Protein AF-A0A970UHJ6-F1 (afdb_monomer)

Sequence (151 aa):
MEIKTWQKHILSIVVIVIGGFILFNAAFLLYALVINGSMELAGMSENASPPLMSKIFYLVLIAGVSLIIFTSRLPVFVKATVLTMPLMVGLVFIGIILYGQSLASSIIAGGALLTATIACIWYKKLHWMYYVAIGYVALVGLCIVIFNIQI

Radius of gyration: 17.09 Å; Cα contacts (8 Å, |Δi|>4): 103; chains: 1; bounding box: 39×33×55 Å

Structure (mmCIF, N/CA/C/O backbone):
data_AF-A0A970UHJ6-F1
#
_entry.id   AF-A0A970UHJ6-F1
#
loop_
_atom_site.group_PDB
_atom_site.id
_atom_site.type_symbol
_atom_site.label_atom_id
_atom_site.label_alt_id
_atom_site.label_comp_id
_atom_site.label_asym_id
_atom_site.label_entity_id
_atom_site.label_seq_id
_atom_site.pdbx_PDB_ins_code
_atom_site.Cartn_x
_atom_site.Cartn_y
_atom_site.Cartn_z
_atom_site.occupancy
_atom_site.B_iso_or_equiv
_atom_site.auth_seq_id
_atom_site.auth_comp_id
_atom_site.auth_asym_id
_atom_site.auth_atom_id
_atom_site.pdbx_PDB_model_num
ATOM 1 N N . MET A 1 1 ? -17.575 -12.795 29.756 1.00 54.03 1 MET A N 1
ATOM 2 C CA . MET A 1 1 ? -16.412 -11.916 29.999 1.00 54.03 1 MET A CA 1
ATOM 3 C C . MET A 1 1 ? -16.488 -10.782 28.988 1.00 54.03 1 MET A C 1
ATOM 5 O O . MET A 1 1 ? -16.311 -11.029 27.802 1.00 54.03 1 MET A O 1
ATOM 9 N N . GLU A 1 2 ? -16.894 -9.585 29.409 1.00 72.56 2 GLU A N 1
ATOM 10 C CA . GLU A 1 2 ? -17.054 -8.453 28.490 1.00 72.56 2 GLU A CA 1
ATOM 11 C C . GLU A 1 2 ? -15.686 -7.864 28.134 1.00 72.56 2 GLU A C 1
ATOM 13 O O . GLU A 1 2 ? -14.905 -7.479 29.004 1.00 72.56 2 GLU A O 1
ATOM 18 N N . ILE A 1 3 ? -15.377 -7.832 26.839 1.00 71.88 3 ILE A N 1
ATOM 19 C CA . ILE A 1 3 ? -14.118 -7.287 26.329 1.00 71.88 3 ILE A CA 1
ATOM 20 C C . ILE A 1 3 ? -14.153 -5.763 26.484 1.00 71.88 3 ILE A C 1
ATOM 22 O O . ILE A 1 3 ? -15.030 -5.100 25.920 1.00 71.88 3 ILE A O 1
ATOM 26 N N . LYS A 1 4 ? -13.176 -5.204 27.207 1.00 86.94 4 LYS A N 1
ATOM 27 C CA . LYS A 1 4 ? -13.051 -3.754 27.426 1.00 86.94 4 LYS A CA 1
ATOM 28 C C . LYS A 1 4 ? -12.777 -3.033 26.100 1.00 86.94 4 LYS A C 1
ATOM 30 O O . LYS A 1 4 ? -12.099 -3.564 25.222 1.00 86.94 4 LYS A O 1
ATOM 35 N N . THR A 1 5 ? -13.236 -1.790 25.961 1.00 84.44 5 THR A N 1
ATOM 36 C CA . THR A 1 5 ? -13.088 -0.991 24.725 1.00 84.44 5 THR A CA 1
ATOM 37 C C . THR A 1 5 ? -11.637 -0.897 24.237 1.00 84.44 5 THR A C 1
ATOM 39 O O . THR A 1 5 ? -11.378 -1.050 23.045 1.00 84.44 5 THR A O 1
ATOM 42 N N . TRP A 1 6 ? -10.670 -0.750 25.151 1.00 84.62 6 TRP A N 1
ATOM 43 C CA . TRP A 1 6 ? -9.247 -0.705 24.795 1.00 84.62 6 TRP A CA 1
ATOM 44 C C . TRP A 1 6 ? -8.739 -2.025 24.187 1.00 84.62 6 TRP A C 1
ATOM 46 O O . TR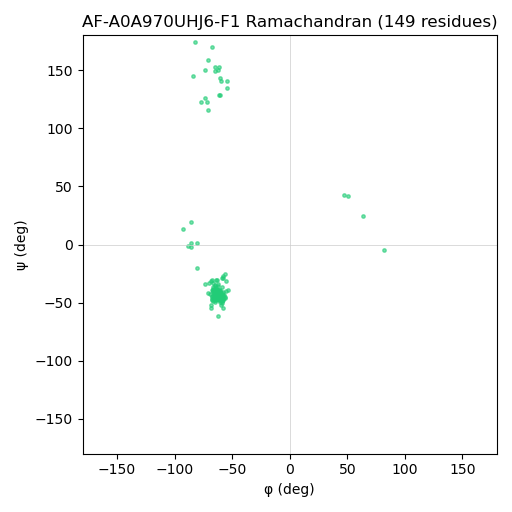P A 1 6 ? -7.962 -2.000 23.236 1.00 84.62 6 TRP A O 1
ATOM 56 N N . GLN A 1 7 ? -9.228 -3.177 24.664 1.00 87.62 7 GLN A N 1
ATOM 57 C CA . GLN A 1 7 ? -8.859 -4.490 24.122 1.00 87.62 7 GLN A CA 1
ATOM 58 C C . GLN A 1 7 ? -9.380 -4.649 22.692 1.00 87.62 7 GLN A C 1
ATOM 60 O O . GLN A 1 7 ? -8.672 -5.166 21.833 1.00 87.62 7 GLN A O 1
ATOM 65 N N . LYS A 1 8 ? -10.590 -4.143 22.410 1.00 85.19 8 LYS A N 1
ATOM 66 C CA . LYS A 1 8 ? -11.154 -4.136 21.050 1.00 85.19 8 LYS A CA 1
ATOM 67 C C . LYS A 1 8 ? -10.320 -3.278 20.096 1.00 85.19 8 LYS A C 1
ATOM 69 O O . LYS A 1 8 ? -10.117 -3.672 18.948 1.00 85.19 8 LYS A O 1
ATOM 74 N N . HIS A 1 9 ? -9.821 -2.131 20.559 1.00 89.69 9 HIS A N 1
ATOM 75 C CA . HIS A 1 9 ? -8.958 -1.264 19.752 1.00 89.69 9 HIS A CA 1
ATOM 76 C C . HIS A 1 9 ? -7.626 -1.938 19.424 1.00 89.69 9 HIS A C 1
ATOM 78 O O . HIS A 1 9 ? -7.251 -1.981 18.255 1.00 89.69 9 HIS A O 1
ATOM 84 N N . ILE A 1 10 ? -6.955 -2.524 20.419 1.00 89.94 10 ILE A N 1
ATOM 85 C CA . ILE A 1 10 ? -5.693 -3.241 20.194 1.00 89.94 10 ILE A CA 1
ATOM 86 C C . ILE A 1 10 ? -5.901 -4.426 19.261 1.00 89.94 10 ILE A C 1
ATOM 88 O O . ILE A 1 10 ? -5.156 -4.572 18.298 1.00 89.94 10 ILE A O 1
ATOM 92 N N . LEU A 1 11 ? -6.943 -5.228 19.489 1.00 90.88 11 LEU A N 1
ATOM 93 C CA . LEU A 1 11 ? -7.251 -6.360 18.621 1.00 90.88 11 LEU A CA 1
ATOM 94 C C . LEU A 1 11 ? -7.466 -5.908 17.171 1.00 90.88 11 LEU A C 1
ATOM 96 O O . LEU A 1 11 ? -6.961 -6.538 16.250 1.00 90.88 11 LEU A O 1
ATOM 100 N N . SER A 1 12 ? -8.153 -4.783 16.966 1.00 88.56 12 SER A N 1
ATOM 101 C CA . SER A 1 12 ? -8.368 -4.231 15.625 1.00 88.56 12 SER A CA 1
ATOM 102 C C . SER A 1 12 ? -7.061 -3.797 14.959 1.00 88.56 12 SER A C 1
ATOM 104 O O . SER A 1 12 ? -6.865 -4.075 13.780 1.00 88.56 12 SER A O 1
ATOM 106 N N . ILE A 1 13 ? -6.152 -3.155 15.701 1.00 93.00 13 ILE A N 1
ATOM 107 C CA . ILE A 1 13 ? -4.825 -2.772 15.192 1.00 93.00 13 ILE A CA 1
ATOM 108 C C . ILE A 1 13 ? -4.031 -4.021 14.799 1.00 93.00 13 ILE A C 1
ATOM 110 O O . ILE A 1 13 ? -3.492 -4.077 13.698 1.00 93.00 13 ILE A O 1
ATOM 114 N N . VAL A 1 14 ? -4.008 -5.040 15.662 1.00 93.75 14 VAL A N 1
ATOM 115 C CA . VAL 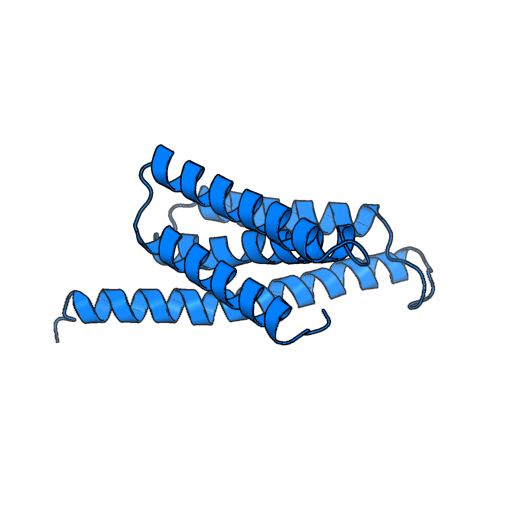A 1 14 ? -3.311 -6.308 15.404 1.00 93.75 14 VAL A CA 1
ATOM 116 C C . VAL A 1 14 ? -3.858 -6.989 14.149 1.00 93.75 14 VAL A C 1
ATOM 118 O O . VAL A 1 14 ? -3.080 -7.414 13.300 1.00 93.75 14 VAL A O 1
ATOM 121 N N . VAL A 1 15 ? -5.183 -7.039 13.985 1.00 93.44 15 VAL A N 1
ATOM 122 C CA . VAL A 1 15 ? -5.820 -7.610 12.788 1.00 93.44 15 VAL A CA 1
ATOM 123 C C . VAL A 1 15 ? -5.443 -6.830 11.529 1.00 93.44 15 VAL A C 1
ATOM 125 O O . VAL A 1 15 ? -5.134 -7.452 10.518 1.00 93.44 15 VAL A O 1
ATOM 128 N N . ILE A 1 16 ? -5.416 -5.495 11.581 1.00 94.88 16 ILE A N 1
ATOM 129 C CA . ILE A 1 16 ? -5.020 -4.665 10.432 1.00 94.88 16 ILE A CA 1
ATOM 130 C C . ILE A 1 16 ? -3.557 -4.913 10.055 1.00 94.88 16 ILE A C 1
ATOM 132 O O . ILE A 1 16 ? -3.254 -5.045 8.875 1.00 94.88 16 ILE A O 1
ATOM 136 N N . VAL A 1 17 ? -2.655 -5.006 11.035 1.00 94.56 17 VAL A N 1
ATOM 137 C CA . VAL A 1 17 ? -1.221 -5.232 10.789 1.00 94.56 17 VAL A CA 1
ATOM 138 C C . VAL A 1 17 ? -0.967 -6.635 10.239 1.00 94.56 17 VAL A C 1
ATOM 140 O O . VAL A 1 17 ? -0.342 -6.779 9.190 1.00 94.56 17 VAL A O 1
ATOM 143 N N . ILE A 1 18 ? -1.474 -7.675 10.908 1.00 95.25 18 ILE A N 1
ATOM 144 C CA . ILE A 1 18 ? -1.274 -9.070 10.486 1.00 95.25 18 ILE A CA 1
ATOM 145 C C . ILE A 1 18 ? -1.988 -9.328 9.160 1.00 95.25 18 ILE A C 1
ATOM 147 O O . ILE A 1 18 ? -1.396 -9.854 8.221 1.00 95.25 18 ILE A O 1
ATOM 151 N N . GLY A 1 19 ? -3.257 -8.933 9.061 1.00 94.44 19 GLY A N 1
ATOM 152 C CA . GLY A 1 19 ? -4.038 -9.090 7.841 1.00 94.44 19 GLY A CA 1
ATOM 153 C C . GLY A 1 19 ? -3.451 -8.286 6.686 1.00 94.44 19 GLY A C 1
ATOM 154 O O . GLY A 1 19 ? -3.383 -8.788 5.570 1.00 94.44 19 GLY A O 1
ATOM 155 N N . GLY A 1 20 ? -2.953 -7.078 6.954 1.00 93.69 20 GLY A N 1
ATOM 156 C CA . GLY A 1 20 ? -2.298 -6.250 5.952 1.00 93.69 20 GLY A CA 1
ATOM 157 C C . GLY A 1 20 ? -0.998 -6.861 5.437 1.00 93.69 20 GLY A C 1
ATOM 158 O O . GLY A 1 20 ? -0.766 -6.843 4.231 1.00 93.69 20 GLY A O 1
ATOM 159 N N . PHE A 1 21 ? -0.195 -7.472 6.313 1.00 93.00 21 PHE A N 1
ATOM 160 C CA . PHE A 1 21 ? 0.992 -8.232 5.920 1.00 93.00 21 PHE A CA 1
ATOM 161 C C . PHE A 1 21 ? 0.636 -9.448 5.054 1.00 93.00 21 PHE A C 1
ATOM 163 O O . PHE A 1 21 ? 1.264 -9.685 4.023 1.00 93.00 21 PHE A O 1
ATOM 170 N N . ILE A 1 22 ? -0.396 -10.207 5.432 1.00 95.62 22 ILE A N 1
ATOM 171 C CA . ILE A 1 22 ? -0.864 -11.355 4.642 1.00 95.62 22 ILE A CA 1
ATOM 172 C C . ILE A 1 22 ? -1.338 -10.892 3.262 1.00 95.62 22 ILE A C 1
ATOM 174 O O . ILE A 1 22 ? -0.938 -11.467 2.254 1.00 95.62 22 ILE A O 1
ATOM 178 N N . LEU A 1 23 ? -2.147 -9.830 3.201 1.00 94.69 23 LEU A N 1
ATOM 179 C CA . LEU A 1 23 ? -2.648 -9.281 1.941 1.00 94.69 23 LEU A CA 1
ATOM 180 C C . LEU A 1 23 ? -1.534 -8.713 1.063 1.00 94.69 23 LEU A C 1
ATOM 182 O O . LEU A 1 23 ? -1.606 -8.843 -0.154 1.00 94.69 23 LEU A O 1
ATOM 186 N N . PHE A 1 24 ? -0.505 -8.113 1.661 1.00 91.25 24 PHE A N 1
ATOM 187 C CA . PHE A 1 24 ? 0.683 -7.672 0.941 1.00 91.25 24 PHE A CA 1
ATOM 188 C C . PHE A 1 24 ? 1.348 -8.851 0.224 1.00 91.25 24 PHE A C 1
ATOM 190 O O . PHE A 1 24 ? 1.471 -8.833 -0.996 1.00 91.25 24 PHE A O 1
ATOM 197 N N . ASN A 1 25 ? 1.670 -9.923 0.950 1.00 93.38 25 ASN A N 1
ATOM 198 C CA . ASN A 1 25 ? 2.263 -11.124 0.358 1.00 93.38 25 ASN A CA 1
ATOM 199 C C . ASN A 1 25 ? 1.341 -11.777 -0.682 1.00 93.38 25 ASN A C 1
ATOM 201 O O . ASN A 1 25 ? 1.796 -12.166 -1.754 1.00 93.38 25 ASN A O 1
ATOM 205 N N . ALA A 1 26 ? 0.037 -11.850 -0.407 1.00 94.06 26 ALA A N 1
ATOM 206 C CA . ALA A 1 26 ? -0.942 -12.378 -1.352 1.00 94.06 26 ALA A CA 1
ATOM 207 C C . ALA A 1 26 ? -0.992 -11.556 -2.650 1.00 94.06 26 ALA A C 1
ATOM 209 O O . ALA A 1 26 ? -1.080 -12.132 -3.731 1.00 94.06 26 ALA A O 1
ATOM 210 N N . ALA A 1 27 ? -0.885 -10.228 -2.562 1.00 93.69 27 ALA A N 1
ATOM 211 C CA . ALA A 1 27 ? -0.818 -9.359 -3.729 1.00 93.69 27 ALA A CA 1
ATOM 212 C C . ALA A 1 27 ? 0.452 -9.618 -4.557 1.00 93.69 27 ALA A C 1
ATOM 214 O O . ALA A 1 27 ? 0.368 -9.699 -5.778 1.00 93.69 27 ALA A O 1
ATOM 215 N N . PHE A 1 28 ? 1.604 -9.847 -3.919 1.00 91.25 28 PHE A N 1
ATOM 216 C CA . PHE A 1 28 ? 2.835 -10.227 -4.624 1.00 91.25 28 PHE A CA 1
ATOM 217 C C . PHE A 1 28 ? 2.763 -11.611 -5.272 1.00 91.25 28 PHE A C 1
ATOM 219 O O . PHE A 1 28 ? 3.193 -11.773 -6.411 1.00 91.25 28 PHE A O 1
ATOM 226 N N . LEU A 1 29 ? 2.175 -12.598 -4.593 1.00 94.19 29 LEU A N 1
ATOM 227 C CA . LEU A 1 29 ? 1.921 -13.913 -5.185 1.00 94.19 29 LEU A CA 1
ATOM 228 C C . LEU A 1 29 ? 0.992 -13.803 -6.396 1.00 94.19 29 LEU A C 1
ATOM 230 O O . LEU A 1 29 ? 1.230 -14.429 -7.425 1.00 94.19 29 LEU A O 1
ATOM 234 N N . LEU A 1 30 ? -0.040 -12.965 -6.298 1.00 93.69 30 LEU A N 1
ATOM 235 C CA . LEU A 1 30 ? -0.951 -12.696 -7.400 1.00 93.69 30 LEU A CA 1
ATOM 236 C C . LEU A 1 30 ? -0.255 -11.967 -8.553 1.00 93.69 30 LEU A C 1
ATOM 238 O O . LEU A 1 30 ? -0.511 -12.285 -9.710 1.00 93.69 30 LEU A O 1
ATOM 242 N N . TYR A 1 31 ? 0.642 -11.027 -8.251 1.00 91.44 31 TYR A N 1
ATOM 243 C CA . TYR A 1 31 ? 1.479 -10.374 -9.253 1.00 91.44 31 TYR A CA 1
ATOM 244 C C . TYR A 1 31 ? 2.340 -11.402 -9.987 1.00 91.44 31 TYR A C 1
ATOM 246 O O . TYR A 1 31 ? 2.273 -11.478 -11.210 1.00 91.44 31 TYR A O 1
ATOM 254 N N . ALA A 1 32 ? 3.075 -12.244 -9.258 1.00 90.94 32 ALA A N 1
ATOM 255 C CA . ALA A 1 32 ? 3.888 -13.308 -9.842 1.00 90.94 32 ALA A CA 1
ATOM 256 C C . ALA A 1 32 ? 3.049 -14.255 -10.713 1.00 90.94 32 ALA A C 1
ATOM 258 O O . ALA A 1 32 ? 3.443 -14.558 -11.834 1.00 90.94 32 ALA A O 1
ATOM 259 N N . LEU A 1 33 ? 1.862 -14.658 -10.248 1.00 92.50 33 LEU A N 1
ATOM 260 C CA . LEU A 1 33 ? 0.948 -15.508 -11.013 1.00 92.50 33 LEU A CA 1
ATOM 261 C C . LEU A 1 33 ?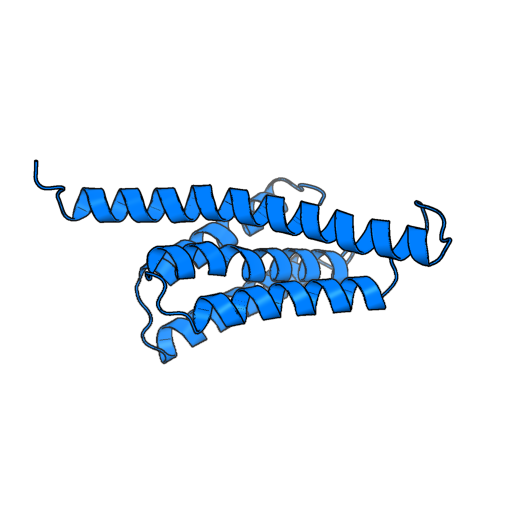 0.504 -14.844 -12.324 1.00 92.50 33 LEU A C 1
ATOM 263 O O . LEU A 1 33 ? 0.552 -15.469 -13.381 1.00 92.50 33 LEU A O 1
ATOM 267 N N . VAL A 1 34 ? 0.082 -13.577 -12.265 1.00 92.31 34 VAL A N 1
ATOM 268 C CA . VAL A 1 34 ? -0.382 -12.825 -13.440 1.00 92.31 34 VAL A CA 1
ATOM 269 C C . VAL A 1 34 ? 0.751 -12.616 -14.438 1.00 92.31 34 VAL A C 1
ATOM 271 O O . VAL A 1 34 ? 0.558 -12.819 -15.635 1.00 92.31 34 VAL A O 1
ATOM 274 N N . ILE A 1 35 ? 1.930 -12.213 -13.963 1.00 90.31 35 ILE A N 1
ATOM 275 C CA . ILE A 1 35 ? 3.076 -11.944 -14.826 1.00 90.31 35 ILE A CA 1
ATOM 276 C C . ILE A 1 35 ? 3.598 -13.239 -15.446 1.00 90.31 35 ILE A C 1
ATOM 278 O O . ILE A 1 35 ? 3.627 -13.330 -16.673 1.00 90.31 35 ILE A O 1
ATOM 282 N N . ASN A 1 36 ? 3.929 -14.247 -14.639 1.00 90.19 36 ASN A N 1
ATOM 283 C CA . ASN A 1 36 ? 4.509 -15.495 -15.136 1.00 90.19 36 ASN A CA 1
ATOM 284 C C . ASN A 1 36 ? 3.529 -16.229 -16.053 1.00 90.19 36 ASN A C 1
ATOM 286 O O . ASN A 1 36 ? 3.907 -16.616 -17.154 1.00 90.19 36 ASN A O 1
ATOM 290 N N . GLY A 1 37 ? 2.249 -16.310 -15.671 1.00 89.06 37 GLY A N 1
ATOM 291 C CA . GLY A 1 37 ? 1.221 -16.903 -16.524 1.00 89.06 37 GLY A CA 1
ATOM 292 C C . GLY A 1 37 ? 1.057 -16.150 -17.847 1.00 89.06 37 GLY A C 1
ATOM 293 O O . GLY A 1 37 ? 0.932 -16.767 -18.900 1.00 89.06 37 GLY A O 1
ATOM 294 N N . SER A 1 38 ? 1.119 -14.813 -17.835 1.00 89.12 38 SER A N 1
ATOM 295 C CA . SER A 1 38 ? 1.061 -14.033 -19.079 1.00 89.12 38 SER A CA 1
ATOM 296 C C . SER A 1 38 ? 2.283 -14.239 -19.978 1.00 89.12 38 SER A C 1
ATOM 298 O O . SER A 1 38 ? 2.138 -14.262 -21.198 1.00 89.12 38 SER A O 1
ATOM 300 N N . MET A 1 39 ? 3.472 -14.396 -19.391 1.00 88.25 39 MET A N 1
ATOM 301 C CA . MET A 1 39 ? 4.715 -14.621 -20.127 1.00 88.25 39 MET A CA 1
ATOM 302 C C . MET A 1 39 ? 4.741 -16.017 -20.750 1.00 88.25 39 MET A C 1
ATOM 304 O O . MET A 1 39 ? 5.092 -16.140 -21.921 1.00 88.25 39 MET A O 1
ATOM 308 N N . GLU A 1 40 ? 4.286 -17.034 -20.014 1.00 88.81 40 GLU A N 1
ATOM 309 C CA . GLU A 1 40 ? 4.141 -18.407 -20.505 1.00 88.81 40 GLU A CA 1
ATOM 310 C C . GLU A 1 40 ? 3.151 -18.478 -21.678 1.00 88.81 40 GLU A C 1
ATOM 312 O O . GLU A 1 40 ? 3.480 -19.009 -22.738 1.00 88.81 40 GLU A O 1
ATOM 317 N N . LEU A 1 41 ? 1.975 -17.850 -21.545 1.00 87.56 41 LEU A N 1
ATOM 318 C CA . LEU A 1 41 ? 0.971 -17.786 -22.617 1.00 87.56 41 LEU A CA 1
ATOM 319 C C . LEU A 1 41 ? 1.462 -17.031 -23.860 1.00 87.56 41 LEU A C 1
ATOM 321 O O . LEU A 1 41 ? 1.035 -17.331 -24.974 1.00 87.56 41 LEU A O 1
ATOM 325 N N . ALA A 1 42 ? 2.345 -16.050 -23.679 1.00 85.56 42 ALA A N 1
ATOM 326 C CA . ALA A 1 42 ? 2.956 -15.293 -24.766 1.00 85.56 42 ALA A CA 1
ATOM 327 C C . ALA A 1 42 ? 4.211 -15.971 -25.355 1.00 85.56 42 ALA A C 1
ATOM 329 O O . ALA A 1 42 ? 4.801 -15.427 -26.288 1.00 85.56 42 ALA A O 1
ATOM 330 N N . GLY A 1 43 ? 4.640 -17.123 -24.822 1.00 85.25 43 GLY A N 1
ATOM 331 C CA . GLY A 1 43 ? 5.860 -17.817 -25.245 1.00 85.25 43 GLY A CA 1
ATOM 332 C C . GLY A 1 43 ? 7.147 -17.024 -24.980 1.00 85.25 43 GLY A C 1
ATOM 333 O O . GLY A 1 43 ? 8.138 -17.198 -25.690 1.00 85.25 43 GLY A O 1
ATOM 334 N N . MET A 1 44 ? 7.133 -16.111 -24.005 1.00 85.56 44 MET A N 1
ATOM 335 C CA . MET A 1 44 ? 8.281 -15.270 -23.665 1.00 85.56 44 MET A CA 1
ATOM 336 C C . MET A 1 44 ? 9.230 -16.002 -22.711 1.00 85.56 44 MET A C 1
ATOM 338 O O . MET A 1 44 ? 8.803 -16.739 -21.829 1.00 85.56 44 MET A O 1
ATOM 342 N N . SER A 1 45 ? 10.534 -15.761 -22.866 1.00 80.69 45 SER A N 1
ATOM 343 C CA . SER A 1 45 ? 11.544 -16.230 -21.909 1.00 80.69 45 SER A CA 1
ATOM 344 C C . SER A 1 45 ? 11.287 -15.639 -20.521 1.00 80.69 45 SER A C 1
ATOM 346 O O . SER A 1 45 ? 10.953 -14.461 -20.414 1.00 80.69 45 SER A O 1
ATOM 348 N N . GLU A 1 46 ? 11.524 -16.419 -19.464 1.00 74.25 46 GLU A N 1
ATOM 349 C CA . GLU A 1 46 ? 11.382 -15.985 -18.063 1.00 74.25 46 GLU A CA 1
ATOM 350 C C . GLU A 1 46 ? 12.230 -14.748 -17.716 1.00 74.25 46 GLU A C 1
ATOM 352 O O . GLU A 1 46 ? 11.868 -13.974 -16.837 1.00 74.25 46 GLU A O 1
ATOM 357 N N . ASN A 1 47 ? 13.325 -14.514 -18.448 1.00 75.81 47 ASN A N 1
ATOM 358 C CA . ASN A 1 47 ? 14.210 -13.362 -18.248 1.00 75.81 47 ASN A CA 1
ATOM 359 C C . ASN A 1 47 ? 13.793 -12.121 -19.055 1.00 75.81 47 ASN A C 1
ATOM 361 O O . ASN A 1 47 ? 14.463 -11.086 -19.001 1.00 75.81 47 ASN A O 1
ATOM 365 N N . ALA A 1 48 ? 12.729 -12.212 -19.855 1.00 78.00 48 ALA A N 1
ATOM 366 C CA . ALA A 1 48 ? 12.232 -11.081 -20.620 1.00 78.00 48 ALA A CA 1
ATOM 367 C C . ALA A 1 48 ? 11.522 -10.075 -19.704 1.00 78.00 48 ALA A C 1
ATOM 369 O O . ALA A 1 48 ? 10.925 -10.425 -18.688 1.00 78.00 48 ALA A O 1
ATOM 370 N N . SER A 1 49 ? 11.557 -8.797 -20.085 1.00 77.50 49 SER A N 1
ATOM 371 C CA . SER A 1 49 ? 10.811 -7.769 -19.359 1.00 77.50 49 SER A CA 1
ATOM 372 C C . SER A 1 49 ? 9.307 -8.076 -19.388 1.00 77.50 49 SER A C 1
ATOM 374 O O . SER A 1 49 ? 8.758 -8.248 -20.481 1.00 77.50 49 SER A O 1
ATOM 376 N N . PRO A 1 50 ? 8.626 -8.089 -18.226 1.00 80.19 50 PRO A N 1
ATOM 377 C CA . PRO A 1 50 ? 7.200 -8.362 -18.159 1.00 80.19 50 PRO A CA 1
ATOM 378 C C . PRO A 1 50 ? 6.383 -7.427 -19.060 1.00 80.19 50 PRO A C 1
ATOM 380 O O . PRO A 1 50 ? 6.604 -6.206 -19.016 1.00 80.19 50 PRO A O 1
ATOM 383 N N . PRO A 1 51 ? 5.409 -7.954 -19.825 1.00 83.44 51 PRO A N 1
ATOM 384 C CA . PRO A 1 51 ? 4.556 -7.146 -20.686 1.00 83.44 51 PRO A CA 1
ATOM 385 C C . PRO A 1 51 ? 3.857 -6.015 -19.926 1.00 83.44 51 PRO A C 1
ATOM 387 O O . PRO A 1 51 ? 3.350 -6.190 -18.819 1.00 83.44 51 PRO A O 1
ATOM 390 N N . LEU A 1 52 ? 3.743 -4.840 -20.550 1.00 86.12 52 LEU A N 1
ATOM 391 C CA . LEU A 1 52 ? 2.995 -3.727 -19.957 1.00 86.12 52 LEU A CA 1
ATOM 392 C C . LEU A 1 52 ? 1.525 -4.109 -19.698 1.00 86.12 52 LEU A C 1
ATOM 394 O O . LEU A 1 52 ? 0.955 -3.736 -18.673 1.00 86.12 52 LEU A O 1
ATOM 398 N N . MET A 1 53 ? 0.933 -4.898 -20.599 1.00 87.12 53 MET A N 1
ATOM 399 C CA . MET A 1 53 ? -0.461 -5.335 -20.497 1.00 87.12 53 MET A CA 1
ATOM 400 C C . MET A 1 53 ? -0.729 -6.191 -19.257 1.00 87.12 53 MET A C 1
ATOM 402 O O . MET A 1 53 ? -1.783 -6.038 -18.644 1.00 87.12 53 MET A O 1
ATOM 406 N N . SER A 1 54 ? 0.212 -7.040 -18.832 1.00 88.12 54 SER A N 1
ATOM 407 C CA . SER A 1 54 ? 0.023 -7.870 -17.638 1.00 88.12 54 SER A CA 1
ATOM 408 C C . SER A 1 54 ? 0.135 -7.054 -16.349 1.00 88.12 54 SER A C 1
ATOM 410 O O . SER A 1 54 ? -0.650 -7.261 -15.424 1.00 88.12 54 SER A O 1
ATOM 412 N N . LYS A 1 55 ? 1.002 -6.031 -16.320 1.00 89.62 55 LYS A N 1
ATOM 413 C CA . LYS A 1 55 ? 1.045 -5.041 -15.227 1.00 89.62 55 LYS A CA 1
ATOM 414 C C . LYS A 1 55 ? -0.263 -4.250 -15.118 1.00 89.62 55 LYS A C 1
ATOM 416 O O . LYS A 1 55 ? -0.783 -4.084 -14.017 1.00 89.62 55 LYS A O 1
ATOM 421 N N . ILE A 1 56 ? -0.814 -3.789 -16.245 1.00 91.38 56 ILE A N 1
ATOM 422 C CA . ILE A 1 56 ? -2.107 -3.083 -16.278 1.00 91.38 56 ILE A CA 1
ATOM 423 C C . ILE A 1 56 ? -3.227 -4.007 -15.794 1.00 91.38 56 ILE A C 1
ATOM 425 O O . ILE A 1 56 ? -4.017 -3.610 -14.940 1.00 91.38 56 ILE A O 1
ATOM 429 N N . PHE A 1 57 ? -3.273 -5.246 -16.288 1.00 92.62 57 PHE A N 1
ATOM 430 C CA . PHE A 1 57 ? -4.267 -6.230 -15.866 1.00 92.62 57 PHE A CA 1
ATOM 431 C C . PHE A 1 57 ? -4.202 -6.502 -14.357 1.00 92.62 57 PHE A C 1
ATOM 433 O O . PHE A 1 57 ? -5.232 -6.480 -13.684 1.00 92.62 57 PHE A O 1
ATOM 440 N N . TYR A 1 58 ? -2.998 -6.666 -13.801 1.00 94.00 58 TYR A N 1
ATOM 441 C CA . TYR A 1 58 ? -2.798 -6.816 -12.360 1.00 94.00 58 TYR A CA 1
ATOM 442 C C . TYR A 1 58 ? -3.341 -5.616 -11.565 1.00 94.00 58 TYR A C 1
ATOM 444 O O . TYR A 1 58 ? -4.073 -5.800 -10.591 1.00 94.00 58 TYR A O 1
ATOM 452 N N . LEU A 1 59 ? -3.046 -4.383 -11.994 1.00 93.69 59 LEU A N 1
ATOM 453 C CA . LEU A 1 59 ? -3.561 -3.177 -11.337 1.00 93.69 59 LEU A CA 1
ATOM 454 C C . LEU A 1 59 ? -5.091 -3.093 -11.402 1.00 93.69 59 LEU A C 1
ATOM 456 O O . LEU A 1 59 ? -5.726 -2.744 -10.405 1.00 93.69 59 LEU A O 1
ATOM 460 N N . VAL A 1 60 ? -5.693 -3.454 -12.540 1.00 94.75 60 VAL A N 1
ATOM 461 C CA . VAL A 1 60 ? -7.155 -3.524 -12.698 1.00 94.75 60 VAL A CA 1
ATOM 462 C C . VAL A 1 60 ? -7.756 -4.558 -11.746 1.00 94.75 60 VAL A C 1
ATOM 464 O O . VAL A 1 60 ? -8.780 -4.286 -11.122 1.00 94.75 60 VAL A O 1
ATOM 467 N N . LEU A 1 61 ? -7.108 -5.710 -11.577 1.00 94.25 61 LEU A N 1
ATOM 468 C CA . LEU A 1 61 ? -7.559 -6.761 -10.669 1.00 94.25 61 LEU A CA 1
ATOM 469 C C . LEU A 1 61 ? -7.517 -6.283 -9.208 1.00 94.25 61 LEU A C 1
ATOM 471 O O . LEU A 1 61 ? -8.527 -6.367 -8.505 1.00 94.25 61 LEU A O 1
ATOM 475 N N . ILE A 1 62 ? -6.400 -5.694 -8.766 1.00 95.31 62 ILE A N 1
ATOM 476 C CA . ILE A 1 62 ? -6.265 -5.113 -7.418 1.00 95.31 62 ILE A CA 1
ATOM 477 C C . ILE A 1 62 ? -7.307 -4.013 -7.175 1.00 95.31 62 ILE A C 1
ATOM 479 O O . ILE A 1 62 ? -7.937 -3.978 -6.111 1.00 95.31 62 ILE A O 1
ATOM 483 N N . ALA A 1 63 ? -7.530 -3.136 -8.158 1.00 93.44 63 ALA A N 1
ATOM 484 C CA . ALA A 1 63 ? -8.536 -2.080 -8.080 1.00 93.44 63 ALA A CA 1
ATOM 485 C C . ALA A 1 63 ? -9.958 -2.657 -7.999 1.00 93.44 63 ALA A C 1
ATOM 487 O O . ALA A 1 63 ? -10.749 -2.215 -7.166 1.00 93.44 63 ALA A O 1
ATOM 488 N N . GLY A 1 64 ? -10.265 -3.677 -8.804 1.00 93.88 64 GLY A N 1
ATOM 489 C CA . GLY A 1 64 ? -11.549 -4.373 -8.808 1.00 93.88 64 GLY A CA 1
ATOM 490 C C . GLY A 1 64 ? -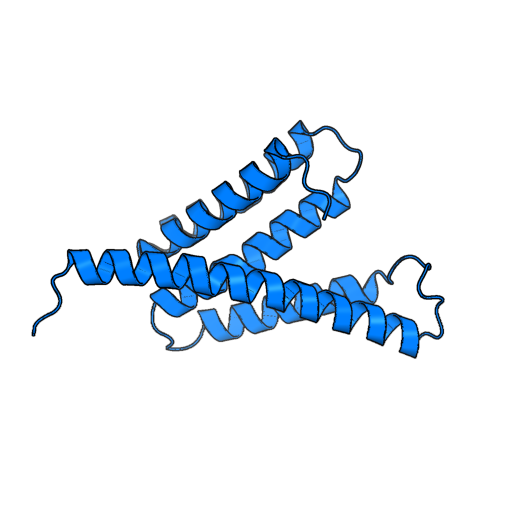11.861 -5.028 -7.463 1.00 93.88 64 GLY A C 1
ATOM 491 O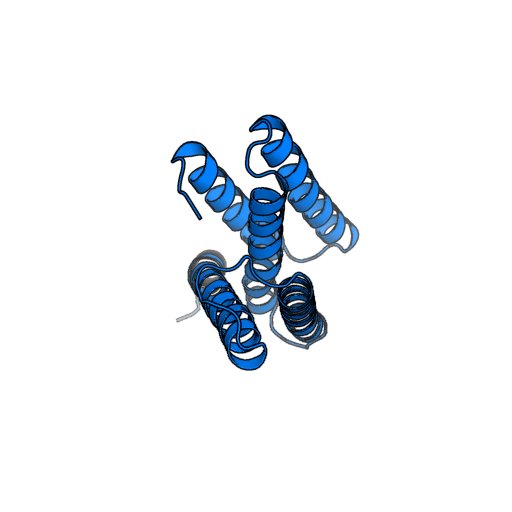 O . GLY A 1 64 ? -12.918 -4.772 -6.885 1.00 93.88 64 GLY A O 1
ATOM 492 N N . VAL A 1 65 ? -10.916 -5.794 -6.910 1.00 93.31 65 VAL A N 1
ATOM 493 C CA . VAL A 1 65 ? -11.051 -6.421 -5.581 1.00 93.31 65 VAL A CA 1
ATOM 494 C C . VAL A 1 65 ? -11.250 -5.359 -4.499 1.00 93.31 65 VAL A C 1
ATOM 496 O O . VAL A 1 65 ? -12.154 -5.474 -3.668 1.00 93.31 65 VAL A O 1
ATOM 499 N N . SER A 1 66 ? -10.456 -4.286 -4.543 1.00 93.06 66 SER A N 1
ATOM 500 C CA . SER A 1 66 ? -10.572 -3.169 -3.602 1.00 93.06 66 SER A CA 1
ATOM 501 C C . SER A 1 66 ? -11.958 -2.522 -3.673 1.00 93.06 66 SER A C 1
ATOM 503 O O . SER A 1 66 ? -12.603 -2.323 -2.645 1.00 93.06 66 SER A O 1
ATOM 505 N N . LEU A 1 67 ? -12.464 -2.246 -4.878 1.00 93.81 67 LEU A N 1
ATOM 506 C CA . LEU A 1 67 ? -13.764 -1.610 -5.096 1.00 93.81 67 LEU A CA 1
ATOM 507 C C . LEU A 1 67 ? -14.916 -2.476 -4.574 1.00 93.81 67 LEU A C 1
ATOM 509 O O . LEU A 1 67 ? -15.779 -1.970 -3.850 1.00 93.81 67 LEU A O 1
ATOM 513 N N . ILE A 1 68 ? -14.910 -3.778 -4.873 1.00 93.12 68 ILE A N 1
ATOM 514 C CA . ILE A 1 68 ? -15.911 -4.732 -4.368 1.00 93.12 68 ILE A CA 1
ATOM 515 C C . ILE A 1 68 ? -15.940 -4.704 -2.835 1.00 93.12 68 ILE A C 1
ATOM 517 O O . ILE A 1 68 ? -17.002 -4.605 -2.218 1.00 93.12 68 ILE A O 1
ATOM 521 N N . ILE A 1 69 ? -14.772 -4.714 -2.193 1.00 92.75 69 ILE A N 1
ATOM 522 C CA . ILE A 1 69 ? -14.687 -4.722 -0.731 1.00 92.75 69 ILE A CA 1
ATOM 523 C C . ILE A 1 69 ? -15.147 -3.387 -0.139 1.00 92.75 69 ILE A C 1
ATOM 525 O O . ILE A 1 69 ? -15.918 -3.380 0.826 1.00 92.75 69 ILE A O 1
ATOM 529 N N . PHE A 1 70 ? -14.754 -2.249 -0.715 1.00 90.38 70 PHE A N 1
ATOM 530 C CA . PHE A 1 70 ? -15.170 -0.941 -0.204 1.00 90.38 70 PHE A CA 1
ATOM 531 C C . PHE A 1 70 ? -16.673 -0.686 -0.362 1.00 90.38 70 PHE A C 1
ATOM 533 O O . PHE A 1 70 ? -17.270 -0.067 0.525 1.00 90.38 70 PHE A O 1
ATOM 540 N N . THR A 1 71 ? -17.295 -1.213 -1.419 1.00 90.19 71 THR A N 1
ATOM 541 C CA . THR A 1 71 ? -18.745 -1.105 -1.673 1.00 90.19 71 THR A CA 1
ATOM 542 C C . THR A 1 71 ? -19.587 -2.114 -0.883 1.00 90.19 71 THR A C 1
ATOM 544 O O . THR A 1 71 ? -20.773 -1.881 -0.655 1.00 90.19 71 THR A O 1
ATOM 547 N N . SER A 1 72 ? -18.987 -3.202 -0.397 1.00 91.06 72 SER A N 1
ATOM 548 C CA . SER A 1 72 ? -19.681 -4.233 0.384 1.00 91.06 72 SER A CA 1
ATOM 549 C C . SER A 1 72 ? -20.164 -3.760 1.768 1.00 91.06 72 SER A C 1
ATOM 551 O O . SER A 1 72 ? -19.757 -2.717 2.286 1.00 91.06 72 SER A O 1
ATOM 553 N N . ARG A 1 73 ? -20.982 -4.582 2.441 1.00 91.75 73 ARG A N 1
ATOM 554 C CA . ARG A 1 73 ? -21.402 -4.377 3.844 1.00 91.75 73 ARG A CA 1
ATOM 555 C C . ARG A 1 73 ? -20.413 -4.949 4.873 1.00 91.75 73 ARG A C 1
ATOM 557 O O . ARG A 1 73 ? -20.790 -5.185 6.018 1.00 91.75 73 ARG A O 1
ATOM 564 N N . LEU A 1 74 ? -19.162 -5.192 4.473 1.00 91.50 74 LEU A N 1
ATOM 565 C CA . LEU A 1 74 ? -18.132 -5.715 5.370 1.00 91.50 74 LEU A CA 1
ATOM 566 C C . LEU A 1 74 ? -17.843 -4.751 6.532 1.00 91.50 74 LEU A C 1
ATOM 568 O O . LEU A 1 74 ? -17.965 -3.529 6.377 1.00 91.50 74 LEU A O 1
ATOM 572 N N . PRO A 1 75 ? -17.432 -5.285 7.694 1.00 91.62 75 PRO A N 1
ATOM 573 C CA . PRO A 1 75 ? -17.117 -4.464 8.848 1.00 91.62 75 PRO A CA 1
ATOM 574 C C . PRO A 1 75 ? -15.904 -3.571 8.567 1.00 91.62 75 PRO A C 1
ATOM 576 O O . PRO A 1 75 ? -15.012 -3.895 7.779 1.00 91.62 75 PRO A O 1
ATOM 579 N N . VAL A 1 76 ? -15.863 -2.434 9.258 1.00 91.44 76 VAL A N 1
ATOM 580 C CA . VAL A 1 76 ? -14.866 -1.375 9.049 1.00 91.44 76 VAL A CA 1
ATOM 581 C C . VAL A 1 76 ? -13.428 -1.885 9.164 1.00 91.44 76 VAL A C 1
ATOM 583 O O . VAL A 1 76 ? -12.587 -1.498 8.358 1.00 91.44 76 VAL A O 1
ATOM 586 N N . PHE A 1 77 ? -13.141 -2.773 10.120 1.00 89.25 77 PHE A N 1
ATOM 587 C CA . PHE A 1 77 ? -11.788 -3.302 10.309 1.00 89.25 77 PHE A CA 1
ATOM 588 C C . PHE A 1 77 ? -11.314 -4.139 9.109 1.00 89.25 77 PHE A C 1
ATOM 590 O O . PHE A 1 77 ? -10.145 -4.055 8.742 1.00 89.25 77 PHE A O 1
ATOM 597 N N . VAL A 1 78 ? -12.212 -4.882 8.444 1.00 92.38 78 VAL A N 1
ATOM 598 C CA . VAL A 1 78 ? -11.878 -5.646 7.228 1.00 92.38 78 VAL A CA 1
ATOM 599 C C . VAL A 1 78 ? -11.569 -4.690 6.086 1.00 92.38 78 VAL A C 1
ATOM 601 O O . VAL A 1 78 ? -10.553 -4.845 5.422 1.00 92.38 78 VAL A O 1
ATOM 604 N N . LYS A 1 79 ? -12.391 -3.653 5.896 1.00 94.44 79 LYS A N 1
ATOM 605 C CA . LYS A 1 79 ? -12.143 -2.637 4.862 1.00 94.44 79 LYS A CA 1
ATOM 606 C C . LYS A 1 79 ? -10.838 -1.874 5.100 1.00 94.44 79 LYS A C 1
ATOM 608 O O . LYS A 1 79 ? -10.115 -1.601 4.150 1.00 94.44 79 LYS A O 1
ATOM 613 N N . ALA A 1 80 ? -10.522 -1.553 6.354 1.00 94.56 80 ALA A N 1
ATOM 614 C CA . ALA A 1 80 ? -9.259 -0.917 6.721 1.00 94.56 80 ALA A CA 1
ATOM 615 C C . ALA A 1 80 ? -8.062 -1.843 6.467 1.00 94.56 80 ALA A C 1
ATOM 617 O O . ALA A 1 80 ? -7.060 -1.402 5.920 1.00 94.56 80 ALA A O 1
ATOM 618 N N . THR A 1 81 ? -8.188 -3.132 6.791 1.00 95.25 81 THR A N 1
ATOM 619 C CA . THR A 1 81 ? -7.166 -4.141 6.474 1.00 95.25 81 THR A CA 1
ATOM 620 C C . THR A 1 81 ? -6.968 -4.247 4.964 1.00 95.25 81 THR A C 1
ATOM 622 O O . THR A 1 81 ? -5.850 -4.207 4.480 1.00 95.25 81 THR A O 1
ATOM 625 N N . VAL A 1 82 ? -8.051 -4.294 4.190 1.00 95.19 82 VAL A N 1
ATOM 626 C CA . VAL A 1 82 ? -7.975 -4.391 2.729 1.00 95.19 82 VAL A CA 1
ATOM 627 C C . VAL A 1 82 ? -7.393 -3.134 2.099 1.00 95.19 82 VAL A C 1
ATOM 629 O O . VAL A 1 82 ? -6.710 -3.257 1.093 1.00 95.19 82 VAL A O 1
ATOM 632 N N . LEU A 1 83 ? -7.577 -1.952 2.698 1.00 96.44 83 LEU A N 1
ATOM 633 C CA . LEU A 1 83 ? -6.949 -0.712 2.235 1.00 96.44 83 LEU A CA 1
ATOM 634 C C . LEU A 1 83 ? -5.416 -0.788 2.223 1.00 96.44 83 LEU A C 1
ATOM 636 O O . LEU A 1 83 ? -4.796 -0.121 1.394 1.00 96.44 83 LEU A O 1
ATOM 640 N N . THR A 1 84 ? -4.792 -1.594 3.088 1.00 96.00 84 THR A N 1
ATOM 641 C CA . THR A 1 84 ? -3.328 -1.716 3.081 1.00 96.00 84 THR A CA 1
ATOM 642 C C . THR A 1 84 ? -2.829 -2.289 1.757 1.00 96.00 84 THR A C 1
ATOM 644 O O . THR A 1 84 ? -1.781 -1.875 1.278 1.00 96.00 84 THR A O 1
ATOM 647 N N . MET A 1 85 ? -3.590 -3.189 1.130 1.00 95.38 85 MET A N 1
ATOM 648 C CA . MET A 1 85 ? -3.211 -3.864 -0.110 1.00 95.38 85 MET A CA 1
ATOM 649 C C . MET A 1 85 ? -3.025 -2.899 -1.298 1.00 95.38 85 MET A C 1
ATOM 651 O O . MET A 1 85 ? -1.904 -2.816 -1.798 1.00 95.38 85 MET A O 1
ATOM 655 N N . PRO A 1 86 ? -4.038 -2.134 -1.763 1.00 95.75 86 PRO A N 1
ATOM 656 C CA . PRO A 1 86 ? -3.863 -1.222 -2.888 1.00 95.75 86 PRO A CA 1
ATOM 657 C C . PRO A 1 86 ? -2.866 -0.100 -2.580 1.00 95.75 86 PRO A C 1
ATOM 659 O O . PRO A 1 86 ? -2.176 0.349 -3.491 1.00 95.75 86 PRO A O 1
ATOM 662 N N . LEU A 1 87 ? -2.740 0.332 -1.318 1.00 96.31 87 LEU A N 1
ATOM 663 C CA . LEU A 1 87 ? -1.733 1.327 -0.943 1.00 96.31 87 LEU A CA 1
ATOM 664 C C . LEU A 1 87 ? -0.314 0.778 -1.072 1.00 96.31 87 LEU A C 1
ATOM 666 O O . LEU A 1 87 ? 0.533 1.436 -1.667 1.00 96.31 87 LEU A O 1
ATOM 670 N N . MET A 1 88 ? -0.060 -0.428 -0.563 1.00 94.25 88 MET A N 1
ATOM 671 C CA . MET A 1 88 ? 1.240 -1.078 -0.710 1.00 94.25 88 MET A CA 1
ATOM 672 C C . MET A 1 88 ? 1.581 -1.331 -2.174 1.00 94.25 88 MET A C 1
ATOM 674 O O . MET A 1 88 ? 2.681 -1.006 -2.605 1.00 94.25 88 MET A O 1
ATOM 678 N N . VAL A 1 89 ? 0.635 -1.870 -2.950 1.00 94.62 89 VAL A N 1
ATOM 679 C CA . VAL A 1 89 ? 0.821 -2.079 -4.392 1.00 94.62 89 VAL A CA 1
ATOM 680 C C . VAL A 1 89 ? 1.142 -0.753 -5.081 1.00 94.62 89 VAL A C 1
ATOM 682 O O . VAL A 1 89 ? 2.072 -0.692 -5.879 1.00 94.62 89 VAL A O 1
ATOM 685 N N . GLY A 1 90 ? 0.437 0.324 -4.728 1.00 94.44 90 GLY A N 1
ATOM 686 C CA . GLY A 1 90 ? 0.722 1.666 -5.229 1.00 94.44 90 GLY A CA 1
ATOM 687 C C . GLY A 1 90 ? 2.140 2.135 -4.898 1.00 94.44 90 GLY A C 1
ATOM 688 O O . GLY A 1 90 ? 2.852 2.576 -5.796 1.00 94.44 90 GLY A O 1
ATOM 689 N N . LEU A 1 91 ? 2.580 1.995 -3.644 1.00 93.12 91 LEU A N 1
ATOM 690 C CA . LEU A 1 91 ? 3.941 2.361 -3.232 1.00 93.12 91 LEU A CA 1
ATOM 691 C C . LEU A 1 91 ? 5.012 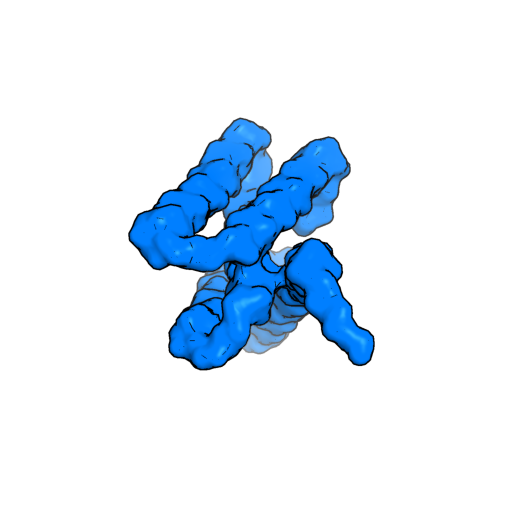1.548 -3.964 1.00 93.12 91 LEU A C 1
ATOM 693 O O . LEU A 1 91 ? 6.004 2.114 -4.417 1.00 93.12 91 LEU A O 1
ATOM 697 N N . VAL A 1 92 ? 4.801 0.242 -4.121 1.00 91.31 92 VAL A N 1
ATOM 698 C CA . VAL A 1 92 ? 5.720 -0.645 -4.845 1.00 91.31 92 VAL A CA 1
ATOM 699 C C . VAL A 1 92 ? 5.824 -0.224 -6.307 1.00 91.31 92 VAL A C 1
ATOM 701 O O . VAL A 1 92 ? 6.925 -0.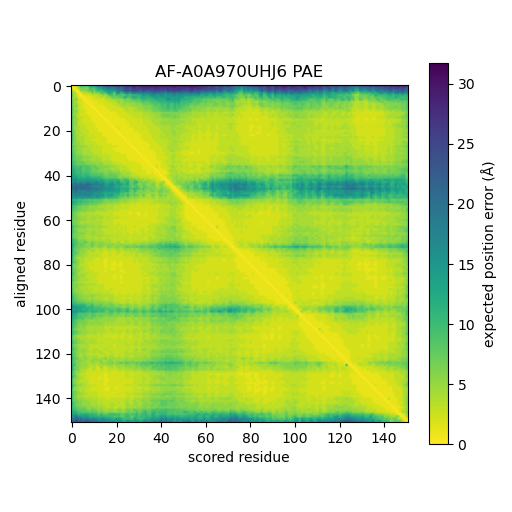072 -6.823 1.00 91.31 92 VAL A O 1
ATOM 704 N N . PHE A 1 93 ? 4.698 0.037 -6.974 1.00 90.75 93 PHE A N 1
ATOM 705 C CA . PHE A 1 93 ? 4.703 0.481 -8.369 1.00 90.75 93 PHE A CA 1
ATOM 706 C C . PHE A 1 93 ? 5.358 1.852 -8.544 1.00 90.75 93 PHE A C 1
ATOM 708 O O . PHE A 1 93 ? 6.094 2.045 -9.509 1.00 90.75 93 PHE A O 1
ATOM 715 N N . ILE A 1 94 ? 5.149 2.782 -7.608 1.00 91.50 94 ILE A N 1
ATOM 716 C CA . ILE A 1 94 ? 5.888 4.050 -7.572 1.00 91.50 94 ILE A CA 1
ATOM 717 C C . ILE A 1 94 ? 7.394 3.776 -7.480 1.00 91.50 94 ILE A C 1
ATOM 719 O O . ILE A 1 94 ? 8.157 4.351 -8.252 1.00 91.50 94 ILE A O 1
ATOM 723 N N . GLY A 1 95 ? 7.813 2.870 -6.592 1.00 87.56 95 GLY A N 1
ATOM 724 C CA . GLY A 1 95 ? 9.209 2.459 -6.449 1.00 87.56 95 GLY A CA 1
ATOM 725 C C . GLY A 1 95 ? 9.797 1.857 -7.727 1.00 87.56 95 GLY A C 1
ATOM 726 O O . GLY A 1 95 ? 10.900 2.227 -8.109 1.00 87.56 95 GLY A O 1
ATOM 727 N N . ILE A 1 96 ? 9.046 0.997 -8.423 1.00 86.81 96 ILE A N 1
ATOM 728 C CA . ILE A 1 96 ? 9.461 0.386 -9.696 1.00 86.81 96 ILE A CA 1
ATOM 729 C C . ILE A 1 96 ? 9.592 1.444 -10.800 1.00 86.81 96 ILE A C 1
ATOM 731 O O . ILE A 1 96 ? 10.567 1.440 -11.545 1.00 86.81 96 ILE A O 1
ATOM 735 N N . ILE A 1 97 ? 8.620 2.353 -10.927 1.00 88.38 97 ILE A N 1
ATOM 736 C CA . ILE A 1 97 ? 8.620 3.393 -11.972 1.00 88.38 97 ILE A CA 1
ATOM 737 C C . ILE A 1 97 ? 9.751 4.400 -11.745 1.00 88.38 97 ILE A C 1
ATOM 739 O O . ILE A 1 97 ? 10.379 4.855 -12.698 1.00 88.38 97 ILE A O 1
ATOM 743 N N . LEU A 1 98 ? 10.007 4.749 -10.486 1.00 89.06 98 LEU A N 1
ATOM 744 C CA . LEU A 1 98 ? 11.063 5.678 -10.090 1.00 89.06 98 LEU A CA 1
ATOM 745 C C . LEU A 1 98 ? 12.377 4.961 -9.761 1.00 89.06 98 LEU A C 1
ATOM 747 O O . LEU A 1 98 ? 13.280 5.565 -9.182 1.00 89.06 98 LEU A O 1
ATOM 751 N N . TYR A 1 99 ? 12.507 3.684 -10.124 1.00 84.38 99 TYR A N 1
ATOM 752 C CA . TYR A 1 99 ? 13.728 2.933 -9.884 1.00 84.38 99 TYR A CA 1
ATOM 753 C C . TYR A 1 99 ? 14.901 3.584 -10.630 1.00 84.38 99 TYR A C 1
ATOM 755 O O . TYR A 1 99 ? 14.811 3.888 -11.820 1.00 84.38 99 TYR A O 1
ATOM 763 N N . GLY A 1 100 ? 15.998 3.842 -9.914 1.00 81.31 100 GLY A N 1
ATOM 764 C CA . GLY A 1 100 ? 17.167 4.559 -10.437 1.00 81.31 100 GLY A CA 1
ATOM 765 C C . GLY A 1 100 ? 17.058 6.092 -10.428 1.00 81.31 100 GLY A C 1
ATOM 766 O O . GLY A 1 100 ? 18.038 6.762 -10.745 1.00 81.31 100 GLY A O 1
ATOM 767 N N . GLN A 1 101 ? 15.911 6.663 -10.042 1.00 87.19 101 GLN A N 1
ATOM 768 C CA . GLN A 1 101 ? 15.773 8.101 -9.787 1.00 87.19 101 GLN A CA 1
ATOM 769 C C . GLN A 1 101 ? 16.260 8.469 -8.380 1.00 87.19 101 GLN A C 1
ATOM 771 O O . GLN A 1 101 ? 16.599 7.617 -7.557 1.00 87.19 101 GLN A O 1
ATOM 776 N N . SER A 1 102 ? 16.281 9.772 -8.084 1.00 88.75 102 SER A N 1
ATOM 777 C CA . SER A 1 102 ? 16.627 10.250 -6.747 1.00 88.75 102 SER A CA 1
ATOM 778 C C . SER A 1 102 ? 15.667 9.691 -5.688 1.00 88.75 102 SER A C 1
ATOM 780 O O . SER A 1 102 ? 14.451 9.658 -5.882 1.00 88.75 102 SER A O 1
ATOM 782 N N . LEU A 1 103 ? 16.204 9.323 -4.522 1.00 85.44 103 LEU A N 1
ATOM 783 C CA . LEU A 1 103 ? 15.414 8.864 -3.373 1.00 85.44 103 LEU A CA 1
ATOM 784 C C . LEU A 1 103 ? 14.338 9.887 -2.959 1.00 85.44 103 LEU A C 1
ATOM 786 O O . LEU A 1 103 ? 13.242 9.508 -2.543 1.00 85.44 103 LEU A O 1
ATOM 790 N N . ALA A 1 104 ? 14.612 11.181 -3.149 1.00 88.50 104 ALA A N 1
ATOM 791 C CA . ALA A 1 104 ? 13.649 12.252 -2.913 1.00 88.50 104 ALA A CA 1
ATOM 792 C C . ALA A 1 104 ? 12.394 12.115 -3.791 1.00 88.50 104 ALA A C 1
ATOM 794 O O . ALA A 1 104 ? 11.286 12.302 -3.295 1.00 88.50 104 ALA A O 1
ATOM 795 N N . SER A 1 105 ? 12.539 11.732 -5.064 1.00 88.12 105 SER A N 1
ATOM 796 C CA . SER A 1 105 ? 11.411 11.535 -5.983 1.00 88.12 105 SER A CA 1
ATOM 797 C C . SER A 1 105 ? 10.464 10.439 -5.486 1.00 88.12 105 SER A C 1
ATOM 799 O O . SER A 1 105 ? 9.249 10.639 -5.471 1.00 88.12 105 SER A O 1
ATOM 801 N N . SER A 1 106 ? 11.011 9.316 -5.011 1.00 86.69 106 SER A N 1
ATOM 802 C CA . SER A 1 106 ? 10.226 8.203 -4.463 1.00 86.69 106 SER A CA 1
ATOM 803 C C . SER A 1 106 ? 9.507 8.584 -3.169 1.00 86.69 106 SER A C 1
ATOM 805 O O . SER A 1 106 ? 8.333 8.252 -3.000 1.00 86.69 106 SER A O 1
ATOM 807 N N . ILE A 1 107 ? 10.168 9.341 -2.283 1.00 89.38 107 ILE A N 1
ATOM 808 C CA . ILE A 1 107 ? 9.548 9.857 -1.053 1.00 89.38 107 ILE A CA 1
ATOM 809 C C . ILE A 1 107 ? 8.412 10.828 -1.378 1.00 89.38 107 ILE A C 1
ATOM 811 O O . ILE A 1 107 ? 7.339 10.724 -0.788 1.00 89.38 107 ILE A O 1
ATOM 815 N N . ILE A 1 108 ? 8.616 11.750 -2.321 1.00 92.81 108 ILE A N 1
ATOM 816 C CA . ILE A 1 108 ? 7.596 12.731 -2.709 1.00 92.81 108 ILE A CA 1
ATOM 817 C C . ILE A 1 108 ? 6.383 12.022 -3.316 1.00 92.81 108 ILE A C 1
ATOM 819 O O . ILE A 1 108 ? 5.256 12.284 -2.904 1.00 92.81 108 ILE A O 1
ATOM 823 N N . ALA A 1 109 ? 6.595 11.097 -4.255 1.00 92.94 109 ALA A N 1
ATOM 824 C CA . ALA A 1 109 ? 5.506 10.379 -4.909 1.00 92.94 109 ALA A CA 1
ATOM 825 C C . ALA A 1 109 ? 4.741 9.468 -3.931 1.00 92.94 109 ALA A C 1
ATOM 827 O O . ALA A 1 109 ? 3.508 9.501 -3.886 1.00 92.94 109 ALA A O 1
ATOM 828 N N . GLY A 1 110 ? 5.453 8.702 -3.099 1.00 92.00 110 GLY A N 1
ATOM 829 C CA . GLY A 1 110 ? 4.835 7.864 -2.070 1.00 92.00 110 GLY A CA 1
ATOM 830 C C . GLY A 1 110 ? 4.101 8.689 -1.009 1.00 92.00 110 GLY A C 1
AT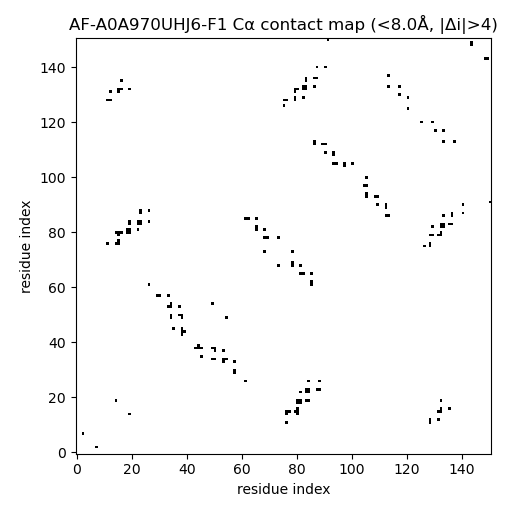OM 831 O O . GLY A 1 110 ? 2.962 8.387 -0.652 1.00 92.00 110 GLY A O 1
ATOM 832 N N . GLY A 1 111 ? 4.709 9.788 -0.559 1.00 93.25 111 GLY A N 1
ATOM 833 C CA . GLY A 1 111 ? 4.101 10.743 0.364 1.00 93.25 111 GLY A CA 1
ATOM 834 C C . GLY A 1 111 ? 2.846 11.398 -0.211 1.00 93.25 111 GLY A C 1
ATOM 835 O O . GLY A 1 111 ? 1.849 11.526 0.501 1.00 93.25 111 GLY A O 1
ATOM 836 N N . ALA A 1 112 ? 2.843 11.743 -1.500 1.00 96.00 112 ALA A N 1
ATOM 837 C CA . ALA A 1 112 ? 1.671 12.275 -2.190 1.00 96.00 112 ALA A CA 1
ATOM 838 C C . ALA A 1 112 ? 0.520 11.258 -2.227 1.00 96.00 112 ALA A C 1
ATOM 840 O O . ALA A 1 112 ? -0.611 11.621 -1.905 1.00 96.00 112 ALA A O 1
ATOM 841 N N . LEU A 1 113 ? 0.797 9.981 -2.531 1.00 96.12 113 LEU A N 1
ATOM 842 C CA . LEU A 1 113 ? -0.209 8.911 -2.511 1.00 96.12 113 LEU A CA 1
ATOM 843 C C . LEU A 1 113 ? -0.849 8.762 -1.121 1.00 96.12 113 LEU A C 1
ATOM 845 O O . LEU A 1 113 ? -2.078 8.737 -0.989 1.00 96.12 113 LEU A O 1
ATOM 849 N N . LEU A 1 114 ? -0.027 8.693 -0.072 1.00 96.19 114 LEU A N 1
ATOM 850 C CA . LEU A 1 114 ? -0.514 8.552 1.302 1.00 96.19 114 LEU A CA 1
ATOM 851 C C . LEU A 1 114 ? -1.294 9.795 1.745 1.00 96.19 114 LEU A C 1
ATOM 853 O O . LEU A 1 114 ? -2.391 9.664 2.285 1.00 96.19 114 LEU A O 1
ATOM 857 N N . THR A 1 115 ? -0.793 10.994 1.446 1.00 95.75 115 THR A N 1
ATOM 858 C CA . THR A 1 115 ? -1.455 12.264 1.787 1.00 95.75 115 THR A CA 1
ATOM 859 C C . THR A 1 115 ? -2.798 12.409 1.077 1.00 95.75 115 THR A C 1
ATOM 861 O O . THR A 1 115 ? -3.790 12.764 1.712 1.00 95.75 115 THR A O 1
ATOM 864 N N . ALA A 1 116 ? -2.876 12.069 -0.213 1.00 95.88 116 ALA A N 1
ATOM 865 C CA . ALA A 1 116 ? -4.130 12.063 -0.963 1.00 95.88 116 ALA A CA 1
ATOM 866 C C . ALA A 1 116 ? -5.146 11.080 -0.359 1.00 95.88 116 ALA A C 1
ATOM 868 O O . ALA A 1 116 ? -6.334 11.390 -0.243 1.00 95.88 116 ALA A O 1
ATOM 869 N N . THR A 1 117 ? -4.678 9.915 0.094 1.00 93.94 117 THR A N 1
ATOM 870 C CA . THR A 1 117 ? -5.533 8.920 0.755 1.00 93.94 117 THR A CA 1
ATOM 871 C C . THR A 1 117 ? -6.039 9.426 2.109 1.00 93.94 117 THR A C 1
ATOM 873 O O . THR A 1 117 ? -7.234 9.319 2.394 1.00 93.94 117 THR A O 1
ATOM 876 N N . ILE A 1 118 ? -5.170 10.041 2.920 1.00 95.81 118 ILE A N 1
ATOM 877 C CA . ILE A 1 118 ? -5.534 10.686 4.193 1.00 95.81 118 ILE A CA 1
ATOM 878 C C . ILE A 1 118 ? -6.585 11.775 3.957 1.00 95.81 118 ILE A C 1
ATOM 880 O O . ILE A 1 118 ? -7.606 11.797 4.646 1.00 95.81 118 ILE A O 1
ATOM 884 N N . ALA A 1 119 ? -6.372 12.644 2.965 1.00 95.44 119 ALA A N 1
ATOM 885 C CA . ALA A 1 119 ? -7.307 13.706 2.607 1.00 95.44 119 ALA A CA 1
ATOM 886 C C . ALA A 1 119 ? -8.675 13.142 2.189 1.00 95.44 119 ALA A C 1
ATOM 888 O O . ALA A 1 119 ? -9.709 13.637 2.635 1.00 95.44 119 ALA A O 1
ATOM 889 N N . CYS A 1 120 ? -8.694 12.061 1.403 1.00 94.06 120 CYS A N 1
ATOM 890 C CA . CYS A 1 120 ? -9.924 11.378 0.997 1.00 94.06 120 CYS A CA 1
ATOM 891 C C . CYS A 1 120 ? -10.695 10.799 2.196 1.00 94.06 120 CYS A C 1
ATOM 893 O O . CYS A 1 120 ? -11.907 10.993 2.312 1.00 94.06 120 CYS A O 1
ATOM 895 N N . ILE A 1 121 ? -10.001 10.127 3.120 1.00 93.56 121 ILE A N 1
ATOM 896 C CA . ILE A 1 121 ? -10.593 9.572 4.349 1.00 93.56 121 ILE A CA 1
ATOM 897 C C . ILE A 1 121 ? -11.146 10.678 5.238 1.00 93.56 121 ILE A C 1
ATOM 899 O O . ILE A 1 121 ? -12.253 10.541 5.760 1.00 93.56 121 ILE A O 1
ATOM 903 N N . TRP A 1 122 ? -10.401 11.774 5.381 1.00 93.94 122 TRP A N 1
ATOM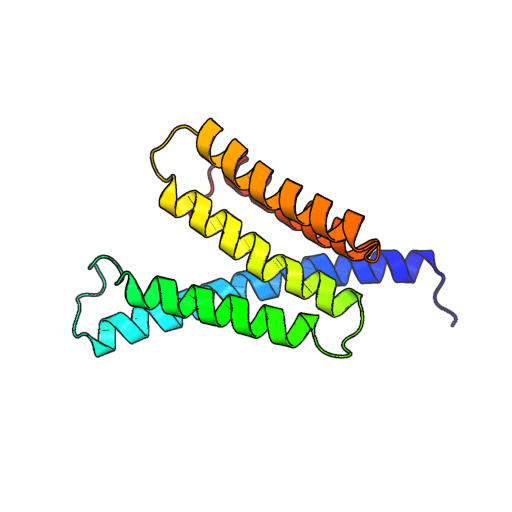 904 C CA . TRP A 1 122 ? -10.809 12.914 6.189 1.00 93.94 122 TRP A CA 1
ATOM 905 C C . TRP A 1 122 ? -12.040 13.613 5.607 1.00 93.94 122 TRP A C 1
ATOM 907 O O . TRP A 1 122 ? -13.017 13.824 6.325 1.00 93.94 122 TRP A O 1
ATOM 917 N N . TYR A 1 123 ? -12.050 13.874 4.296 1.00 94.75 123 TYR A N 1
ATOM 918 C CA . TYR A 1 123 ? -13.194 14.463 3.594 1.00 94.75 123 TYR A CA 1
ATOM 919 C C . TYR A 1 123 ? -14.455 13.598 3.727 1.00 94.75 123 TYR A C 1
ATOM 921 O O . TYR A 1 123 ? -15.543 14.102 4.001 1.00 94.75 123 TYR A O 1
ATOM 929 N N . LYS A 1 124 ? -14.304 12.273 3.609 1.00 90.75 124 LYS A N 1
ATOM 930 C CA . LYS A 1 124 ? -15.402 11.310 3.774 1.00 90.75 124 LYS A CA 1
ATOM 931 C C . LYS A 1 124 ? -15.730 10.979 5.236 1.00 90.75 124 LYS A C 1
ATOM 933 O O . LYS A 1 124 ? -16.613 10.156 5.467 1.00 90.75 124 LYS A O 1
ATOM 938 N N . LYS A 1 125 ? -15.038 11.590 6.209 1.00 90.94 125 LYS A N 1
ATOM 939 C CA . LYS A 1 125 ? -15.175 11.340 7.658 1.00 90.94 125 LYS A CA 1
ATOM 940 C C . LYS A 1 125 ? -15.184 9.845 8.003 1.00 90.94 125 LYS A C 1
ATOM 942 O O . LYS A 1 125 ? -16.001 9.375 8.796 1.00 90.94 125 LYS A O 1
ATOM 947 N N . LEU A 1 126 ? -14.299 9.083 7.362 1.00 91.06 126 LEU A N 1
ATOM 948 C CA . LEU A 1 126 ? -14.207 7.644 7.577 1.00 91.06 126 LEU A CA 1
ATOM 949 C C . LEU A 1 126 ? -13.632 7.325 8.966 1.00 91.06 126 LEU A C 1
ATOM 951 O O . LEU A 1 126 ? -12.976 8.136 9.615 1.00 91.06 126 LEU A O 1
ATOM 955 N N . HIS A 1 127 ? -13.903 6.107 9.427 1.00 93.12 127 HIS A N 1
ATOM 956 C CA . HIS A 1 127 ? -13.545 5.647 10.766 1.00 93.12 127 HIS A CA 1
ATOM 957 C C . HIS A 1 127 ? -12.025 5.652 11.028 1.00 93.12 127 HIS A C 1
ATOM 959 O O . HIS A 1 127 ? -11.221 5.422 10.126 1.00 93.12 127 HIS A O 1
ATOM 965 N N . TRP A 1 128 ? -11.618 5.809 12.291 1.00 92.12 128 TRP A N 1
ATOM 966 C CA . TRP A 1 128 ? -10.206 5.971 12.675 1.00 92.12 128 TRP A CA 1
ATOM 967 C C . TRP A 1 128 ? -9.284 4.809 12.238 1.00 92.12 128 TRP A C 1
ATOM 969 O O . TRP A 1 128 ? -8.097 5.004 11.992 1.00 92.12 128 TRP A O 1
ATOM 979 N N . MET A 1 129 ? -9.838 3.602 12.086 1.00 93.94 129 MET A N 1
ATOM 980 C CA . MET A 1 129 ? -9.111 2.396 11.658 1.00 93.94 129 MET A CA 1
ATOM 981 C C . MET A 1 129 ? -8.426 2.545 10.290 1.00 93.94 129 MET A C 1
ATOM 983 O O . MET A 1 129 ? -7.390 1.929 10.062 1.00 93.94 129 MET A O 1
ATOM 987 N N . TYR A 1 130 ? -8.953 3.378 9.387 1.00 94.50 130 TYR A N 1
ATOM 988 C CA . TYR A 1 130 ? -8.303 3.613 8.095 1.00 94.50 130 TYR A CA 1
ATOM 989 C C . TYR A 1 130 ? -6.981 4.380 8.238 1.00 94.50 130 TYR A C 1
ATOM 991 O O . TYR A 1 130 ? -6.044 4.127 7.486 1.00 94.50 130 TYR A O 1
ATOM 999 N N . TYR A 1 131 ? -6.858 5.255 9.241 1.00 95.19 131 TYR A N 1
ATOM 1000 C CA . TYR A 1 131 ? -5.595 5.937 9.532 1.00 95.19 131 TYR A CA 1
ATOM 1001 C C . TYR A 1 131 ? -4.546 4.973 10.095 1.00 95.19 131 TYR A C 1
ATOM 1003 O O . TYR A 1 131 ? -3.369 5.122 9.787 1.00 95.19 131 TYR A O 1
ATOM 1011 N N . VAL A 1 132 ? -4.963 3.949 10.853 1.00 94.75 132 VAL A N 1
ATOM 1012 C CA . VAL A 1 132 ? -4.060 2.872 11.306 1.00 94.75 132 VAL A CA 1
ATOM 1013 C C . VAL A 1 132 ? -3.486 2.122 10.112 1.00 94.75 132 VAL A C 1
ATOM 1015 O O . VAL A 1 132 ? -2.281 1.904 10.055 1.00 94.75 132 VAL A O 1
ATOM 1018 N N . ALA A 1 133 ? -4.335 1.760 9.147 1.00 95.94 133 ALA A N 1
ATOM 1019 C CA . ALA A 1 133 ? -3.902 1.082 7.930 1.00 95.94 133 ALA A CA 1
ATOM 1020 C C . ALA A 1 133 ? -2.881 1.919 7.145 1.00 95.94 133 ALA A C 1
ATOM 1022 O O . ALA A 1 133 ? -1.836 1.407 6.756 1.00 95.94 133 ALA A O 1
ATOM 1023 N N . ILE A 1 134 ? -3.140 3.219 6.975 1.00 96.56 134 ILE A N 1
ATOM 1024 C CA . ILE A 1 134 ? -2.202 4.137 6.311 1.00 96.56 134 ILE A CA 1
ATOM 1025 C C . ILE A 1 134 ? -0.898 4.263 7.091 1.00 96.56 134 ILE A C 1
ATOM 1027 O O . ILE A 1 134 ? 0.168 4.188 6.489 1.00 96.56 134 ILE A O 1
ATOM 1031 N N . GLY A 1 135 ? -0.967 4.431 8.413 1.00 96.06 135 GLY A N 1
ATOM 1032 C CA . GLY A 1 135 ? 0.215 4.521 9.267 1.00 96.06 135 GLY A CA 1
ATOM 1033 C C . GLY A 1 135 ? 1.075 3.262 9.190 1.00 96.06 135 GLY A C 1
ATOM 1034 O O . GLY A 1 135 ? 2.289 3.359 9.048 1.00 96.06 135 GLY A O 1
ATOM 1035 N N . TYR A 1 136 ? 0.449 2.083 9.196 1.00 95.31 136 TYR A N 1
ATOM 1036 C CA . TYR A 1 136 ? 1.136 0.811 8.985 1.00 95.31 136 TYR A CA 1
ATOM 1037 C C . TYR A 1 136 ? 1.848 0.766 7.624 1.00 95.31 136 TYR A C 1
ATOM 1039 O O . TYR A 1 136 ? 3.042 0.483 7.572 1.00 95.31 136 TYR A O 1
ATOM 1047 N N . VAL A 1 137 ? 1.154 1.106 6.533 1.00 95.62 137 VAL A N 1
ATOM 1048 C CA . VAL A 1 137 ? 1.746 1.125 5.184 1.00 95.62 137 VAL A CA 1
ATOM 1049 C C . VAL A 1 137 ? 2.893 2.133 5.080 1.00 95.62 137 VAL A C 1
ATOM 1051 O O . VAL A 1 137 ? 3.934 1.822 4.507 1.00 95.62 137 VAL A O 1
ATOM 1054 N N . ALA A 1 138 ? 2.737 3.318 5.672 1.00 94.81 138 ALA A N 1
ATOM 1055 C CA . ALA A 1 138 ? 3.773 4.343 5.709 1.00 94.81 138 ALA A CA 1
ATOM 1056 C C . ALA A 1 138 ? 5.028 3.857 6.448 1.00 94.81 138 ALA A C 1
ATOM 1058 O O . ALA A 1 138 ? 6.138 4.046 5.957 1.00 94.81 138 ALA A O 1
ATOM 1059 N N . LEU A 1 139 ? 4.853 3.199 7.599 1.00 94.12 139 LEU A N 1
ATOM 1060 C CA . LEU A 1 139 ? 5.956 2.629 8.372 1.00 94.12 139 LEU A CA 1
ATOM 1061 C C . LEU A 1 139 ? 6.693 1.551 7.582 1.00 94.12 139 LEU A C 1
ATOM 1063 O O . LEU A 1 139 ? 7.915 1.591 7.508 1.00 94.12 139 LEU A O 1
ATOM 1067 N N . VAL A 1 140 ? 5.968 0.629 6.948 1.00 91.31 140 VAL A N 1
ATOM 1068 C CA . VAL A 1 140 ? 6.586 -0.411 6.114 1.00 91.31 140 VAL A CA 1
ATOM 1069 C C . VAL A 1 140 ? 7.335 0.206 4.932 1.00 91.31 140 VAL A C 1
ATOM 1071 O O . VAL A 1 140 ? 8.480 -0.164 4.689 1.00 91.31 140 VAL A O 1
ATOM 1074 N N . GLY A 1 141 ? 6.740 1.181 4.239 1.00 89.25 141 GLY A N 1
ATOM 1075 C CA . GLY A 1 141 ? 7.397 1.899 3.145 1.00 89.25 141 GLY A CA 1
ATOM 1076 C C . GLY A 1 141 ? 8.681 2.604 3.591 1.00 89.25 141 GLY A C 1
ATOM 1077 O O . GLY A 1 141 ? 9.709 2.494 2.927 1.00 89.25 141 GLY A O 1
ATOM 1078 N N . LEU A 1 142 ? 8.658 3.264 4.753 1.00 89.44 142 LEU A N 1
ATOM 1079 C CA . LEU A 1 142 ? 9.853 3.860 5.352 1.00 89.44 142 LEU A CA 1
ATOM 1080 C C . LEU A 1 142 ? 10.901 2.805 5.712 1.00 89.44 142 LEU A C 1
ATOM 1082 O O . LEU A 1 142 ? 12.077 3.016 5.435 1.00 89.44 142 LEU A O 1
ATOM 1086 N N . CYS A 1 143 ? 10.499 1.667 6.284 1.00 88.50 143 CYS A N 1
ATOM 1087 C CA . CYS A 1 143 ? 11.415 0.569 6.585 1.00 88.50 143 CYS A CA 1
ATOM 1088 C C . CYS A 1 143 ? 12.108 0.054 5.318 1.00 88.50 143 CYS A C 1
ATOM 1090 O O . CYS A 1 143 ? 13.325 -0.090 5.322 1.00 88.50 143 CYS A O 1
ATOM 1092 N N . ILE A 1 144 ? 11.370 -0.161 4.226 1.00 85.38 144 ILE A N 1
ATOM 1093 C CA . ILE A 1 144 ? 11.937 -0.596 2.939 1.00 85.38 144 ILE A CA 1
ATOM 1094 C C . ILE A 1 144 ? 13.025 0.378 2.468 1.00 85.38 144 ILE A C 1
ATOM 1096 O O . ILE A 1 144 ? 14.115 -0.051 2.094 1.00 85.38 144 ILE A O 1
ATOM 1100 N N . VAL A 1 145 ? 12.756 1.686 2.541 1.00 84.06 145 VAL A N 1
ATOM 1101 C CA . VAL A 1 145 ? 13.706 2.728 2.124 1.00 84.06 145 VAL A CA 1
ATOM 1102 C C . VAL A 1 145 ? 14.930 2.785 3.042 1.00 84.06 145 VAL A C 1
ATOM 1104 O O . VAL A 1 145 ? 16.056 2.813 2.552 1.00 84.06 145 VAL A O 1
ATOM 1107 N N . ILE A 1 146 ? 14.730 2.785 4.364 1.00 85.88 146 ILE A N 1
ATOM 1108 C CA . ILE A 1 146 ? 15.810 2.901 5.359 1.00 85.88 146 ILE A CA 1
ATOM 1109 C C . ILE A 1 146 ? 16.735 1.682 5.318 1.00 85.88 146 ILE A C 1
ATOM 1111 O O . ILE A 1 146 ? 17.953 1.832 5.364 1.00 85.88 146 ILE A O 1
ATOM 1115 N N . PHE A 1 147 ? 16.166 0.480 5.218 1.00 85.69 147 PHE A N 1
ATOM 1116 C CA . PHE A 1 147 ? 16.927 -0.770 5.200 1.00 85.69 147 PHE A CA 1
ATOM 1117 C C . PHE A 1 147 ? 17.429 -1.157 3.804 1.00 85.69 147 PHE A C 1
ATOM 1119 O O . PHE A 1 147 ? 18.068 -2.196 3.670 1.00 85.69 147 PHE A O 1
ATOM 1126 N N . ASN A 1 148 ? 17.164 -0.336 2.779 1.00 76.88 148 ASN A N 1
ATOM 1127 C CA . ASN A 1 148 ? 17.518 -0.610 1.385 1.00 76.88 148 ASN A CA 1
ATOM 1128 C C . ASN A 1 148 ? 17.063 -2.013 0.934 1.00 76.88 148 ASN A C 1
ATOM 1130 O O . ASN A 1 148 ? 17.801 -2.757 0.290 1.00 76.88 148 ASN A O 1
ATOM 1134 N N . ILE A 1 149 ? 15.848 -2.401 1.329 1.00 74.06 149 ILE A N 1
ATOM 1135 C CA . ILE A 1 149 ? 15.299 -3.707 0.968 1.00 74.06 149 ILE A CA 1
ATOM 1136 C C . ILE A 1 149 ? 14.972 -3.662 -0.522 1.00 74.06 149 ILE A C 1
ATOM 1138 O O . ILE A 1 149 ? 14.121 -2.883 -0.954 1.00 74.06 149 ILE A O 1
ATOM 1142 N N . GLN A 1 150 ? 15.666 -4.490 -1.298 1.00 64.38 150 GLN A N 1
ATOM 1143 C CA . GLN A 1 150 ? 15.378 -4.669 -2.715 1.00 64.38 150 GLN A CA 1
ATOM 1144 C C . GLN A 1 150 ? 14.089 -5.487 -2.847 1.00 64.38 150 GLN A C 1
ATOM 1146 O O . GLN A 1 150 ? 13.963 -6.548 -2.233 1.00 64.38 150 GLN A O 1
ATOM 1151 N N . ILE A 1 151 ? 13.129 -4.940 -3.594 1.00 57.41 151 ILE A N 1
ATOM 1152 C CA . ILE A 1 151 ? 11.833 -5.552 -3.923 1.00 57.41 151 ILE A CA 1
ATOM 1153 C C . ILE A 1 151 ? 11.865 -5.978 -5.383 1.00 57.41 151 ILE A C 1
ATOM 1155 O O . ILE A 1 151 ? 12.346 -5.160 -6.201 1.00 57.41 151 ILE A O 1
#

Secondary structure (DSSP, 8-state):
-PPPHHHHHHHHHHHHHHHHHHHHHHHHHHHHHHHHHHHHHTT--TTSPPPHHHHHHHHHHHHHHHHHHHHS---HHHHHHHHHHHHHHHHHHHHHHTTTS-HHHHHHHHHHHHHHHHHHHHHTT--THHHHHHHHHHHHHHHHHHTT---

pLDDT: mean 89.94, std 6.83, range [54.03, 96.56]

Solvent-accessible surface area (backbone atoms only — not comparable to full-atom values): 8388 Å² total; per-residue (Å²): 134,85,80,52,72,69,57,55,52,52,50,48,52,51,47,26,54,56,48,21,52,52,42,43,53,49,51,50,54,49,45,51,50,46,43,53,52,48,33,58,76,67,72,48,62,90,89,51,82,77,56,68,66,44,56,53,50,48,53,52,49,52,49,49,56,50,50,56,51,68,74,45,91,65,56,68,63,58,46,18,19,54,50,26,30,59,50,46,53,49,44,51,51,47,45,63,75,45,57,91,54,60,72,65,58,43,50,52,54,43,48,49,55,54,48,52,49,52,51,52,39,58,76,68,66,54,66,74,58,46,55,52,24,50,51,52,46,51,50,52,53,50,47,36,63,76,69,64,58,85,127

Foldseek 3Di:
DDDDPVNVVVVLLVCLLVLLVVLQVVLVVVLCCLQVVVCVVVVHDPPDDGDPVSVVVSLVVLVVVLVCLVPDPDDQSVNLSSVLNNLLVQLVVLCVVCPPHDPVSSCVSNVVSLVVQVVVCVVVVHDPSNVSSSVSSVVVSVVCSVVVPDD

Nearest PDB structures (foldseek):
  6zkl-assembly1_J  TM=4.118E-01  e=7.256E+00  Ovis aries
  6qzr-assembly1_C-2  TM=3.377E-01  e=6.900E+00  Homo sapiens

Mean predicted aligned error: 4.99 Å